Protein AF-A0A699RWI3-F1 (afdb_monomer_lite)

pLDDT: mean 79.06, std 14.85, range [35.66, 94.69]

Structure (mmCIF, N/CA/C/O backbone):
data_AF-A0A699RWI3-F1
#
_entry.id   AF-A0A699RWI3-F1
#
loop_
_atom_site.group_PDB
_atom_site.id
_atom_site.type_symbol
_atom_site.label_atom_id
_atom_site.label_alt_id
_atom_site.label_comp_id
_atom_site.label_asym_id
_atom_site.label_entity_id
_atom_site.label_seq_id
_atom_site.pdbx_PDB_ins_code
_atom_site.Cartn_x
_atom_site.Cartn_y
_atom_site.Cartn_z
_atom_site.occupancy
_atom_site.B_iso_or_equiv
_atom_site.auth_seq_id
_atom_site.auth_comp_id
_atom_site.auth_asym_id
_atom_site.auth_atom_id
_atom_site.pdbx_PDB_model_num
ATOM 1 N N . LEU A 1 1 ? -7.239 4.334 -23.643 1.00 35.66 1 LEU A N 1
ATOM 2 C CA . LEU A 1 1 ? -6.555 4.979 -22.498 1.00 35.66 1 LEU A CA 1
ATOM 3 C C . LEU A 1 1 ? -5.396 4.091 -22.043 1.00 35.66 1 LEU A C 1
ATOM 5 O O . LEU A 1 1 ? -5.636 2.932 -21.737 1.00 35.66 1 LEU A O 1
ATOM 9 N N . LYS A 1 2 ? -4.151 4.588 -22.036 1.00 42.47 2 LYS A N 1
ATOM 10 C CA . LYS A 1 2 ? -2.987 3.866 -21.487 1.00 42.47 2 LYS A CA 1
ATOM 11 C C . LYS A 1 2 ? -2.852 4.220 -20.005 1.00 42.47 2 LYS A C 1
ATOM 13 O O . LYS A 1 2 ? -2.393 5.310 -19.679 1.00 42.47 2 LYS A O 1
ATOM 18 N N . LEU A 1 3 ? -3.256 3.317 -19.118 1.00 38.97 3 LEU A N 1
ATOM 19 C CA . LEU A 1 3 ? -2.978 3.431 -17.687 1.00 38.97 3 LEU A CA 1
ATOM 20 C C . LEU A 1 3 ? -1.483 3.149 -17.455 1.00 38.97 3 LEU A C 1
ATOM 22 O O . LEU A 1 3 ? -1.053 2.004 -17.363 1.00 38.97 3 LEU A O 1
ATOM 26 N N . LYS A 1 4 ? -0.681 4.222 -17.450 1.00 47.81 4 LYS A N 1
ATOM 27 C CA . LYS A 1 4 ? 0.737 4.226 -17.052 1.00 47.81 4 LYS A CA 1
ATOM 28 C C . LYS A 1 4 ? 0.838 3.856 -15.565 1.00 47.81 4 LYS A C 1
ATOM 30 O O . LYS A 1 4 ? -0.057 4.189 -14.791 1.00 47.81 4 LYS A O 1
ATOM 35 N N . GLY A 1 5 ? 1.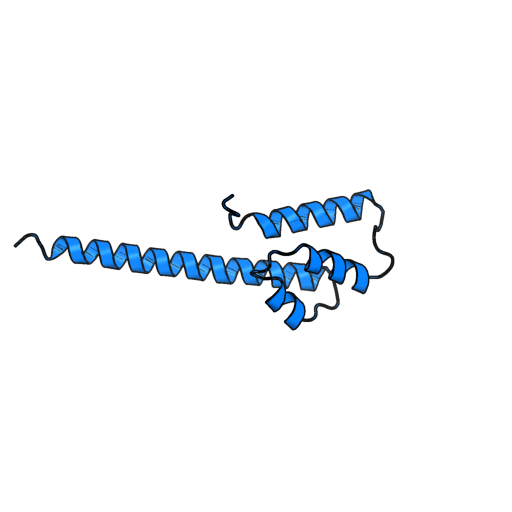946 3.232 -15.156 1.00 48.41 5 GLY A N 1
ATOM 36 C CA . GLY A 1 5 ? 2.231 2.785 -13.778 1.00 48.41 5 GLY A CA 1
ATOM 37 C C . GLY A 1 5 ? 2.162 3.857 -12.675 1.00 48.41 5 GLY A C 1
ATOM 38 O O . GLY A 1 5 ? 2.348 3.546 -11.510 1.00 48.41 5 GLY A O 1
ATOM 39 N N . THR A 1 6 ? 1.825 5.096 -13.024 1.00 57.50 6 THR A N 1
ATOM 40 C CA . THR A 1 6 ? 1.528 6.237 -12.152 1.00 57.50 6 THR A CA 1
ATOM 41 C C . THR A 1 6 ? 0.222 6.086 -11.349 1.00 57.50 6 THR A C 1
ATOM 43 O O . THR A 1 6 ? -0.017 6.854 -10.425 1.00 57.50 6 THR A O 1
ATOM 46 N N . ASN A 1 7 ? -0.645 5.115 -11.673 1.00 74.00 7 ASN A N 1
ATOM 47 C CA . ASN A 1 7 ? -2.005 5.080 -11.118 1.00 74.00 7 ASN A CA 1
ATOM 48 C C . ASN A 1 7 ? -2.066 4.786 -9.603 1.00 74.00 7 ASN A C 1
ATOM 50 O O . ASN A 1 7 ? -2.852 5.406 -8.899 1.00 74.00 7 ASN A O 1
ATOM 54 N N . VAL A 1 8 ? -1.233 3.881 -9.076 1.00 80.81 8 VAL A N 1
ATOM 55 C CA . VAL A 1 8 ? -1.317 3.458 -7.659 1.00 80.81 8 VAL A CA 1
ATOM 56 C C . VAL A 1 8 ? -0.797 4.534 -6.710 1.00 80.81 8 VAL A C 1
ATOM 58 O O . VAL A 1 8 ? -1.451 4.841 -5.714 1.00 80.81 8 VAL A O 1
ATOM 61 N N . THR A 1 9 ? 0.345 5.145 -7.029 1.00 84.56 9 THR A N 1
ATOM 62 C CA . THR A 1 9 ? 0.935 6.215 -6.214 1.00 84.56 9 THR A CA 1
ATOM 63 C C . THR A 1 9 ? 0.042 7.451 -6.203 1.00 84.56 9 THR A C 1
ATOM 65 O O . THR A 1 9 ? -0.275 7.965 -5.134 1.00 84.56 9 THR A O 1
ATOM 68 N N . SER A 1 10 ? -0.438 7.892 -7.372 1.00 85.81 10 SER A N 1
ATOM 69 C CA . SER A 1 10 ? -1.347 9.041 -7.456 1.00 85.81 10 SER A CA 1
ATOM 70 C C . SER A 1 10 ? -2.687 8.778 -6.768 1.00 85.81 10 SER A C 1
ATOM 72 O O . SER A 1 10 ? -3.224 9.675 -6.122 1.00 85.81 10 SER A O 1
ATOM 74 N N . TYR A 1 11 ? -3.221 7.557 -6.872 1.00 88.44 11 TYR A N 1
ATOM 75 C CA . TYR A 1 11 ? -4.425 7.164 -6.141 1.00 88.44 11 TYR A CA 1
ATOM 76 C C . TYR A 1 11 ? -4.203 7.186 -4.625 1.00 88.44 11 TYR A C 1
ATOM 78 O O . TYR A 1 11 ? -5.012 7.761 -3.903 1.00 88.44 11 TYR A O 1
ATOM 86 N N . THR A 1 12 ? -3.093 6.619 -4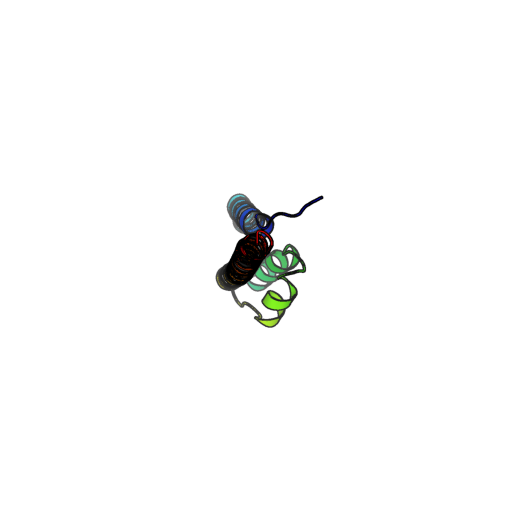.149 1.00 89.06 12 THR A N 1
ATOM 87 C CA . THR A 1 12 ? -2.762 6.579 -2.717 1.00 89.06 12 THR A CA 1
ATOM 88 C C . THR A 1 12 ? -2.627 7.979 -2.131 1.00 89.06 12 THR A C 1
ATOM 90 O O . THR A 1 12 ? -3.212 8.253 -1.087 1.00 89.06 12 THR A O 1
ATOM 93 N N . LEU A 1 13 ? -1.936 8.881 -2.834 1.00 90.19 13 LEU A N 1
ATOM 94 C CA . LEU A 1 13 ? -1.782 10.270 -2.405 1.00 90.19 13 LEU A CA 1
ATOM 95 C C . LEU A 1 13 ? -3.144 10.972 -2.282 1.00 90.19 13 LEU A C 1
ATOM 97 O O . LEU A 1 13 ? -3.461 11.525 -1.234 1.00 90.19 13 LEU A O 1
ATOM 101 N N . ARG A 1 14 ? -3.996 10.862 -3.312 1.00 89.38 14 ARG A N 1
ATOM 102 C CA . ARG A 1 14 ? -5.355 11.432 -3.292 1.00 89.38 14 ARG A CA 1
ATOM 103 C C . ARG A 1 14 ? -6.225 10.845 -2.185 1.00 89.38 14 ARG A C 1
ATOM 105 O O . ARG A 1 14 ? -7.020 11.560 -1.583 1.00 89.38 14 ARG A O 1
ATOM 112 N N . PHE A 1 15 ? -6.102 9.546 -1.928 1.00 87.75 15 PHE A N 1
ATOM 113 C CA . PHE A 1 15 ? -6.838 8.875 -0.861 1.00 87.75 15 PHE A CA 1
ATOM 114 C C . PHE A 1 15 ? -6.438 9.424 0.516 1.00 87.75 15 PHE A C 1
ATOM 116 O O . PHE A 1 15 ? -7.311 9.722 1.328 1.00 87.75 15 PHE A O 1
ATOM 123 N N . GLN A 1 16 ? -5.137 9.623 0.752 1.00 87.81 16 GLN A N 1
ATOM 124 C CA . GLN A 1 16 ? -4.619 10.210 1.990 1.00 87.81 16 GLN A CA 1
ATOM 125 C C . GLN A 1 16 ? -5.033 11.679 2.152 1.00 87.81 16 GLN A C 1
ATOM 127 O O . GLN A 1 16 ? -5.481 12.062 3.230 1.00 87.81 16 GLN A O 1
ATOM 132 N N . GLU A 1 17 ? -4.960 12.485 1.089 1.00 88.62 17 GLU A N 1
ATOM 133 C CA . GLU A 1 17 ? -5.425 13.881 1.096 1.00 88.62 17 GLU A CA 1
ATOM 134 C C . GLU A 1 17 ? -6.919 13.984 1.440 1.00 88.62 17 GLU A C 1
ATOM 136 O O . GLU A 1 17 ? -7.309 14.806 2.270 1.00 88.62 17 GLU A O 1
ATOM 141 N N . LEU A 1 18 ? -7.758 13.120 0.857 1.00 86.12 18 LEU A N 1
ATOM 142 C CA . LEU A 1 18 ? -9.188 13.046 1.177 1.00 86.12 18 LEU A CA 1
ATOM 143 C C . LEU A 1 18 ? -9.429 12.628 2.634 1.00 86.12 18 LEU A C 1
ATOM 145 O O . LEU A 1 18 ? -10.255 13.233 3.317 1.00 86.12 18 LEU A O 1
ATOM 149 N N . ALA A 1 19 ? -8.698 11.627 3.131 1.00 84.31 19 ALA A N 1
ATOM 150 C CA . ALA A 1 19 ? -8.815 11.176 4.516 1.00 84.31 19 ALA A CA 1
ATOM 151 C C . ALA A 1 19 ? -8.444 12.283 5.523 1.00 84.31 19 ALA A C 1
ATOM 153 O O . ALA A 1 19 ? -9.124 12.431 6.544 1.00 84.31 19 ALA A O 1
ATOM 154 N N . LEU A 1 20 ? -7.416 13.080 5.200 1.00 85.06 20 LEU A N 1
ATOM 155 C CA . LEU A 1 20 ? -6.979 14.252 5.965 1.00 85.06 20 LEU A CA 1
ATOM 156 C C . LEU A 1 20 ? -8.012 15.384 5.931 1.00 85.06 20 LEU A C 1
ATOM 158 O O . LEU A 1 20 ? -8.386 15.892 6.986 1.00 85.06 20 LEU A O 1
ATOM 162 N N . MET A 1 21 ? -8.508 15.754 4.745 1.00 83.12 21 MET A N 1
ATOM 163 C CA . MET A 1 21 ? -9.509 16.820 4.600 1.00 83.12 21 MET A CA 1
ATOM 164 C C . MET A 1 21 ? -10.828 16.485 5.304 1.00 83.12 21 MET A C 1
ATOM 166 O O . MET A 1 21 ? -11.487 17.376 5.834 1.00 83.12 21 MET A O 1
ATOM 170 N N . CYS A 1 22 ? -11.205 15.207 5.359 1.00 79.12 22 CYS A N 1
ATOM 171 C CA . CYS A 1 22 ? -12.432 14.755 6.011 1.00 79.12 22 CYS A CA 1
ATOM 172 C C . CYS A 1 22 ? -12.264 14.395 7.501 1.00 79.12 22 CYS A C 1
ATOM 174 O O . CYS A 1 22 ? -13.119 13.698 8.042 1.00 79.12 22 CYS A O 1
ATOM 176 N N . GLY A 1 23 ? -11.193 14.838 8.177 1.00 66.25 23 GLY A N 1
ATOM 177 C CA . GLY A 1 23 ? -11.053 14.741 9.641 1.00 66.25 23 GLY A CA 1
ATOM 178 C C . GLY A 1 23 ? -11.112 13.319 10.222 1.00 66.25 23 GLY A C 1
ATOM 179 O O . GLY A 1 23 ? -11.372 13.172 11.414 1.00 66.25 23 GLY A O 1
ATOM 180 N N . AR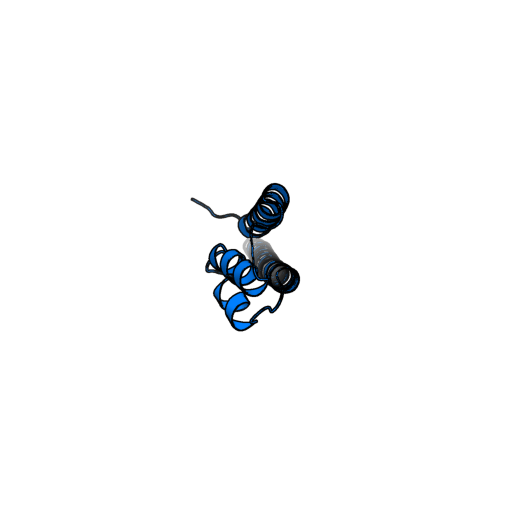G A 1 24 ? -10.817 12.296 9.399 1.00 66.75 24 ARG A N 1
ATOM 181 C CA . ARG A 1 24 ? -11.185 10.862 9.509 1.00 66.75 24 ARG A CA 1
ATOM 182 C C . ARG A 1 24 ? -12.510 10.530 8.828 1.00 66.75 24 ARG A C 1
ATOM 184 O O . ARG A 1 24 ? -13.553 10.346 9.446 1.00 66.75 24 ARG A O 1
ATOM 191 N N . MET A 1 25 ? -12.401 10.304 7.522 1.00 67.19 25 MET A N 1
ATOM 192 C CA . MET A 1 25 ? -13.476 9.796 6.661 1.00 67.19 25 MET A CA 1
ATOM 193 C C . MET A 1 25 ? -13.948 8.369 7.022 1.00 67.19 25 MET A C 1
ATOM 195 O O . MET A 1 25 ? -14.938 7.880 6.468 1.00 67.19 25 MET A O 1
ATOM 199 N N . PHE A 1 26 ? -13.234 7.678 7.917 1.00 67.88 26 PHE A N 1
ATOM 200 C CA . PHE A 1 26 ? -13.447 6.275 8.257 1.00 67.88 26 PHE A CA 1
ATOM 201 C C . PHE A 1 26 ? -13.657 6.090 9.759 1.00 67.88 26 PHE A C 1
ATOM 203 O O . PHE A 1 26 ? -12.863 6.546 10.576 1.00 67.88 26 PHE A O 1
ATOM 210 N N . HIS A 1 27 ? -14.722 5.369 10.114 1.00 74.12 27 HIS A N 1
ATOM 211 C CA . HIS A 1 27 ? -15.052 5.036 11.502 1.00 74.12 27 HIS A CA 1
ATOM 212 C C . HIS A 1 27 ? -14.235 3.848 12.040 1.00 74.12 27 HIS A C 1
ATOM 214 O O . HIS A 1 27 ? -14.110 3.689 13.253 1.00 74.12 27 HIS A O 1
ATOM 220 N N . LYS A 1 28 ? -13.707 2.994 11.150 1.00 84.50 28 LYS A N 1
ATOM 221 C CA . LYS A 1 28 ? -12.924 1.796 11.477 1.00 84.50 28 LYS A CA 1
ATOM 222 C C . LYS A 1 28 ? -11.801 1.602 10.464 1.00 84.50 28 LYS A C 1
ATOM 224 O O . LYS A 1 28 ? -12.018 1.739 9.263 1.00 84.50 28 LYS A O 1
ATOM 229 N N . GLU A 1 29 ? -10.648 1.161 10.949 1.00 84.62 29 GLU A N 1
ATOM 230 C CA . GLU A 1 29 ? -9.461 0.864 10.137 1.00 84.62 29 GLU A CA 1
ATOM 231 C C . GLU A 1 29 ? -9.734 -0.201 9.058 1.00 84.62 29 GLU A C 1
ATOM 233 O O . GLU A 1 29 ? -9.313 -0.074 7.912 1.00 84.62 29 GLU A O 1
ATOM 238 N N . SER A 1 30 ? -10.545 -1.216 9.376 1.00 87.25 30 SER A N 1
ATOM 239 C CA . SER A 1 30 ? -10.951 -2.230 8.392 1.00 87.25 30 SER A CA 1
ATOM 240 C C . SER A 1 30 ? -11.757 -1.643 7.226 1.00 87.25 30 SER A C 1
ATOM 242 O O . SER A 1 30 ? -11.621 -2.107 6.092 1.00 87.25 30 SER A O 1
ATOM 244 N N . ASP A 1 31 ? -12.584 -0.627 7.479 1.00 89.56 31 ASP A N 1
ATOM 245 C CA . ASP A 1 31 ? -13.391 0.002 6.433 1.00 89.56 31 ASP A CA 1
ATOM 246 C C . ASP A 1 31 ? -12.518 0.875 5.527 1.00 89.56 31 ASP A C 1
ATOM 248 O O . ASP A 1 31 ? -12.704 0.884 4.310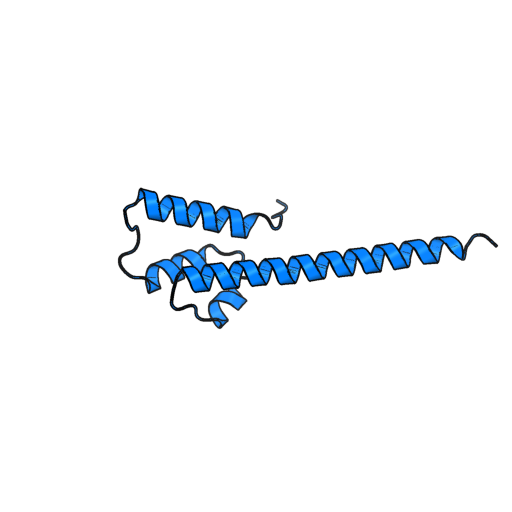 1.00 89.56 31 ASP A O 1
ATOM 252 N N . GLU A 1 32 ? -11.524 1.549 6.104 1.00 89.94 32 GLU A N 1
ATOM 253 C CA . GLU A 1 32 ? -10.505 2.295 5.367 1.00 89.94 32 GLU A CA 1
ATOM 254 C C . GLU A 1 32 ? -9.701 1.390 4.433 1.00 89.94 32 GLU A C 1
ATOM 256 O O . GLU A 1 32 ? -9.621 1.654 3.230 1.00 89.94 32 GLU A O 1
ATOM 261 N N . VAL A 1 33 ? -9.208 0.260 4.949 1.00 92.06 33 VAL A N 1
ATOM 262 C CA . VAL A 1 33 ? -8.502 -0.747 4.149 1.00 92.06 33 VAL A CA 1
ATOM 263 C C . VAL A 1 33 ? -9.379 -1.257 3.005 1.00 92.06 33 VAL A C 1
ATOM 265 O O . VAL A 1 33 ? -8.923 -1.318 1.863 1.00 92.06 33 VAL A O 1
ATOM 268 N N . LYS A 1 34 ? -10.652 -1.586 3.263 1.00 92.12 34 LYS A N 1
ATOM 269 C CA . LYS A 1 34 ? -11.573 -2.059 2.214 1.00 92.12 34 LYS A CA 1
ATOM 270 C C . LYS A 1 34 ? -11.774 -1.024 1.113 1.00 92.12 34 LYS A C 1
ATOM 272 O O . LYS A 1 34 ? -11.743 -1.388 -0.062 1.00 92.12 34 LYS A O 1
ATOM 277 N N . LYS A 1 35 ? -11.965 0.254 1.466 1.00 91.56 35 LYS A N 1
ATOM 278 C CA . LYS A 1 35 ? -12.127 1.314 0.459 1.00 91.56 35 LYS A CA 1
ATOM 279 C C . LYS A 1 35 ? -10.841 1.540 -0.328 1.00 91.56 35 LYS A C 1
ATOM 281 O O . LYS A 1 35 ? -10.907 1.663 -1.548 1.00 91.56 35 LYS A O 1
ATOM 286 N N . TYR A 1 36 ? -9.689 1.533 0.342 1.00 92.81 36 TYR A N 1
ATOM 287 C CA . TYR A 1 36 ? -8.399 1.651 -0.327 1.00 92.81 36 TYR A CA 1
ATOM 288 C C . TYR A 1 36 ? -8.197 0.528 -1.349 1.00 92.81 36 TYR A C 1
ATOM 290 O O . TYR A 1 36 ? -8.019 0.814 -2.532 1.00 92.81 36 TYR A O 1
ATOM 298 N N . VAL A 1 37 ? -8.321 -0.734 -0.916 1.00 93.19 37 VAL A N 1
ATOM 299 C CA . VAL A 1 37 ? -8.161 -1.923 -1.771 1.00 93.19 37 VAL A CA 1
ATOM 300 C C . VAL A 1 37 ? -9.171 -1.931 -2.921 1.00 93.19 37 VAL A C 1
ATOM 302 O O . VAL A 1 37 ? -8.825 -2.310 -4.039 1.00 93.19 37 VAL A O 1
ATOM 305 N N . GLY A 1 38 ? -10.402 -1.472 -2.681 1.00 91.81 38 GLY A N 1
ATOM 306 C CA . GLY A 1 38 ? -11.448 -1.385 -3.700 1.00 91.81 38 GLY A CA 1
ATOM 307 C C . GLY A 1 38 ? -11.111 -0.462 -4.875 1.00 91.81 38 GLY A C 1
ATOM 308 O O . GLY A 1 38 ? -11.520 -0.754 -5.997 1.00 91.81 38 GLY A O 1
ATOM 309 N N . GLY A 1 39 ? -10.343 0.608 -4.645 1.00 90.19 39 GLY A N 1
ATOM 310 C CA . GLY A 1 39 ? -9.916 1.537 -5.699 1.00 90.19 39 GLY A CA 1
ATOM 311 C C . GLY A 1 39 ? -8.578 1.193 -6.360 1.00 90.19 39 GLY A C 1
ATOM 312 O O . GLY A 1 39 ? -8.127 1.930 -7.238 1.00 90.19 39 GLY A O 1
ATOM 313 N N . LEU A 1 40 ? -7.934 0.087 -5.972 1.00 91.25 40 LEU A N 1
ATOM 314 C CA . LEU A 1 40 ? -6.688 -0.343 -6.602 1.00 91.25 40 LEU A CA 1
ATOM 315 C C . LEU A 1 40 ? -6.919 -0.911 -8.011 1.00 91.25 40 LEU A C 1
ATOM 317 O O . LEU A 1 40 ? -7.943 -1.549 -8.267 1.00 91.25 40 LEU A O 1
ATOM 321 N N . PRO A 1 41 ? -5.934 -0.773 -8.920 1.00 87.19 41 PRO A N 1
ATOM 322 C CA . PRO A 1 41 ? -5.967 -1.443 -10.212 1.00 87.19 41 PRO A CA 1
ATOM 323 C C . PRO A 1 41 ? -6.062 -2.964 -10.057 1.00 87.19 41 PRO A C 1
ATOM 325 O O . PRO A 1 41 ? -5.328 -3.554 -9.257 1.00 87.19 41 PRO A O 1
ATOM 328 N N . ASP A 1 42 ? -6.875 -3.608 -10.900 1.00 87.06 42 ASP A N 1
ATOM 329 C CA . ASP A 1 42 ? -7.097 -5.064 -10.882 1.00 87.06 42 ASP A CA 1
ATOM 330 C C . ASP A 1 42 ? -5.791 -5.872 -10.891 1.00 87.06 42 ASP A C 1
ATOM 332 O O . ASP A 1 42 ? -5.686 -6.902 -10.228 1.00 87.06 42 ASP A O 1
ATOM 336 N N . MET A 1 43 ? -4.762 -5.354 -11.573 1.00 85.12 43 MET A N 1
ATOM 337 C CA . MET A 1 43 ? -3.432 -5.960 -11.669 1.00 85.12 43 MET A CA 1
ATOM 338 C C . MET A 1 43 ? -2.762 -6.231 -10.309 1.00 85.12 43 MET A C 1
ATOM 340 O O . MET A 1 43 ? -1.941 -7.146 -10.222 1.00 85.12 43 MET A O 1
ATOM 344 N N . ILE A 1 44 ? -3.050 -5.429 -9.279 1.00 89.75 44 ILE A N 1
ATOM 345 C CA . ILE A 1 44 ? -2.481 -5.599 -7.931 1.00 89.75 44 ILE A CA 1
ATOM 346 C C . ILE A 1 44 ? -3.543 -5.870 -6.865 1.00 89.75 44 ILE A C 1
ATOM 348 O O . ILE A 1 44 ? -3.209 -6.427 -5.820 1.00 89.75 44 ILE A O 1
ATOM 352 N N . ARG A 1 45 ? -4.814 -5.532 -7.127 1.00 90.38 45 ARG A N 1
ATOM 353 C CA . ARG A 1 45 ? -5.916 -5.681 -6.168 1.00 90.38 45 ARG A CA 1
ATOM 354 C C . ARG A 1 45 ? -6.025 -7.109 -5.639 1.00 90.38 45 ARG A C 1
ATOM 356 O O . ARG A 1 45 ? -6.110 -7.290 -4.430 1.00 90.38 45 ARG A O 1
ATOM 363 N N . GLY A 1 46 ? -5.957 -8.111 -6.520 1.00 91.19 46 GLY A N 1
ATOM 364 C CA . GLY A 1 46 ? -6.011 -9.523 -6.120 1.00 91.19 46 GLY A CA 1
ATOM 365 C C . GLY A 1 46 ? -4.893 -9.901 -5.144 1.00 91.19 46 GLY A C 1
ATOM 366 O O . GLY A 1 46 ? -5.161 -10.465 -4.087 1.00 91.19 46 GLY A O 1
ATOM 367 N N . ASN A 1 47 ? -3.656 -9.495 -5.439 1.00 91.56 47 ASN A N 1
ATOM 368 C CA . ASN A 1 47 ? -2.503 -9.777 -4.581 1.00 91.56 47 ASN A CA 1
ATOM 369 C C . ASN A 1 47 ? -2.648 -9.108 -3.206 1.00 91.56 47 ASN A C 1
ATOM 371 O O . ASN A 1 47 ? -2.342 -9.719 -2.186 1.00 91.56 47 ASN A O 1
ATOM 375 N N . VAL A 1 48 ? -3.121 -7.859 -3.175 1.00 92.56 48 VAL A N 1
ATOM 376 C CA . VAL A 1 48 ? -3.324 -7.104 -1.928 1.00 92.56 48 VAL A CA 1
ATOM 377 C C . VAL A 1 48 ? -4.461 -7.718 -1.102 1.00 92.56 48 VAL A C 1
ATOM 379 O O . VAL A 1 48 ? -4.336 -7.828 0.114 1.00 92.56 48 VAL A O 1
ATOM 382 N N . MET A 1 49 ? -5.542 -8.184 -1.741 1.00 92.75 49 MET A N 1
ATOM 383 C CA . MET A 1 49 ? -6.623 -8.904 -1.055 1.00 92.75 49 MET A CA 1
ATOM 384 C C . MET A 1 49 ? -6.127 -10.203 -0.414 1.00 92.75 49 MET A C 1
ATOM 386 O O . MET A 1 49 ? -6.471 -10.474 0.734 1.00 92.75 49 MET A O 1
ATOM 390 N N . SER A 1 50 ? -5.293 -10.979 -1.114 1.00 94.50 50 SER A N 1
ATOM 391 C CA . SER A 1 50 ? -4.691 -12.205 -0.571 1.00 94.50 50 SER A CA 1
ATOM 392 C C . SER A 1 50 ? -3.724 -11.940 0.583 1.00 94.50 50 SER A C 1
ATOM 394 O O . SER A 1 50 ? -3.620 -12.768 1.482 1.00 94.50 50 SER A O 1
ATOM 396 N N . TYR A 1 51 ? -3.041 -10.792 0.586 1.00 94.56 51 TYR A N 1
ATOM 397 C CA . TYR A 1 51 ? -2.171 -10.373 1.689 1.00 94.56 51 TYR A CA 1
ATOM 398 C C . TYR A 1 51 ? -2.948 -10.005 2.968 1.00 94.56 51 TYR A C 1
ATOM 400 O O . TYR A 1 51 ? -2.375 -10.024 4.054 1.00 94.56 51 TYR A O 1
ATOM 408 N N . GLN A 1 52 ? -4.249 -9.705 2.854 1.00 94.69 52 GLN A N 1
ATOM 409 C CA . GLN A 1 52 ? -5.140 -9.372 3.975 1.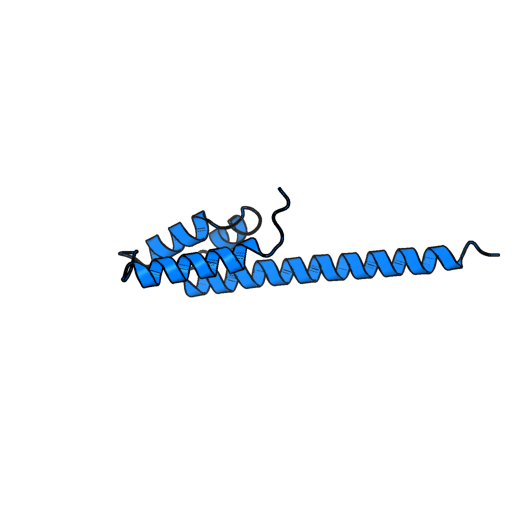00 94.69 52 GLN A CA 1
ATOM 410 C C . GLN A 1 52 ? -4.547 -8.324 4.942 1.00 94.69 52 GLN A C 1
ATOM 412 O O . GLN A 1 52 ? -4.369 -8.596 6.137 1.00 94.69 52 GLN A O 1
ATOM 417 N N . PRO A 1 53 ? -4.227 -7.109 4.457 1.00 93.50 53 PRO A N 1
ATOM 418 C CA . PRO A 1 53 ? -3.658 -6.071 5.305 1.00 93.50 53 PRO A CA 1
ATOM 419 C C . PRO A 1 53 ? -4.626 -5.695 6.435 1.00 93.50 53 PRO A C 1
ATOM 421 O O . PRO A 1 53 ? -5.821 -5.507 6.217 1.00 93.50 53 PRO A O 1
ATOM 424 N N . LYS A 1 54 ? -4.093 -5.582 7.656 1.00 93.69 54 LYS A N 1
ATOM 425 C CA . LYS A 1 54 ? -4.865 -5.174 8.844 1.00 93.69 54 LYS A CA 1
ATOM 426 C C . LYS A 1 54 ? -4.984 -3.658 8.992 1.00 93.69 54 LYS A C 1
ATOM 428 O O . LYS A 1 54 ? -5.941 -3.201 9.599 1.00 93.69 54 LYS A O 1
ATOM 433 N N . THR A 1 55 ? -4.018 -2.926 8.439 1.00 92.50 55 THR A N 1
ATOM 434 C CA . THR A 1 55 ? -3.899 -1.466 8.533 1.00 92.50 55 THR A CA 1
ATOM 435 C C . THR A 1 55 ? -3.752 -0.866 7.140 1.00 92.50 55 THR A C 1
ATOM 437 O O . THR A 1 55 ? -3.354 -1.562 6.193 1.00 92.50 55 THR A O 1
ATOM 440 N N . ILE A 1 56 ? -4.067 0.422 7.004 1.00 91.69 56 ILE A N 1
ATOM 441 C CA . ILE A 1 56 ? -3.944 1.134 5.730 1.00 91.69 56 ILE A CA 1
ATOM 442 C C . ILE A 1 56 ? -2.481 1.237 5.283 1.00 91.69 56 ILE A C 1
ATOM 444 O O . ILE A 1 56 ? -2.182 1.034 4.107 1.00 91.69 56 ILE A O 1
ATOM 448 N N . GLU A 1 57 ? -1.549 1.430 6.215 1.00 91.75 57 GLU A N 1
ATOM 449 C CA . GLU A 1 57 ? -0.114 1.510 5.930 1.00 91.75 57 GLU A CA 1
ATOM 450 C C . GLU A 1 57 ? 0.392 0.208 5.314 1.00 91.75 57 GLU A C 1
ATOM 452 O O . GLU A 1 57 ? 1.069 0.237 4.289 1.00 91.75 57 GLU A O 1
ATOM 457 N N . LYS A 1 58 ? -0.011 -0.944 5.868 1.00 94.19 58 LYS A N 1
ATOM 458 C CA . LYS A 1 58 ? 0.358 -2.257 5.317 1.00 94.19 58 LYS A CA 1
ATOM 459 C C . LYS A 1 58 ? -0.218 -2.484 3.924 1.00 94.19 58 LYS A C 1
ATOM 461 O O . LYS A 1 58 ? 0.424 -3.126 3.093 1.00 94.19 58 LYS A O 1
ATOM 466 N N . ALA A 1 59 ? -1.428 -1.987 3.660 1.00 94.12 59 ALA A N 1
ATOM 467 C CA . ALA A 1 59 ? -2.028 -2.068 2.332 1.00 94.12 59 ALA A CA 1
ATOM 468 C C . ALA A 1 59 ? -1.251 -1.217 1.313 1.00 94.12 59 ALA A C 1
ATOM 470 O O . ALA A 1 59 ? -1.005 -1.677 0.196 1.00 94.12 59 ALA A O 1
ATOM 471 N N . ILE A 1 60 ? -0.833 -0.009 1.706 1.00 92.56 60 ILE A N 1
ATOM 472 C CA . ILE A 1 60 ? -0.051 0.917 0.875 1.00 92.56 60 ILE A CA 1
ATOM 473 C C . ILE A 1 60 ? 1.351 0.364 0.603 1.00 92.56 60 ILE A C 1
ATOM 475 O O . ILE A 1 60 ? 1.774 0.303 -0.551 1.00 92.56 60 ILE A O 1
ATOM 479 N N . GLU A 1 61 ? 2.052 -0.083 1.645 1.00 93.31 61 GLU A N 1
ATOM 480 C CA . GLU A 1 61 ? 3.397 -0.658 1.554 1.00 93.31 61 GLU A CA 1
ATOM 481 C C . GLU A 1 61 ? 3.423 -1.837 0.575 1.00 93.31 61 GLU A C 1
ATOM 483 O O . GLU A 1 61 ? 4.209 -1.856 -0.376 1.00 93.31 61 GLU A O 1
ATOM 488 N N . PHE A 1 62 ? 2.496 -2.785 0.741 1.00 93.25 62 PHE A N 1
ATOM 489 C CA . PHE A 1 62 ? 2.415 -3.947 -0.136 1.00 93.25 62 PHE A CA 1
ATOM 490 C C . PHE A 1 62 ? 2.030 -3.567 -1.573 1.00 93.25 62 PHE A C 1
ATOM 492 O O . PHE A 1 62 ? 2.574 -4.122 -2.528 1.00 93.25 62 PHE A O 1
ATOM 499 N N . SER A 1 63 ? 1.125 -2.599 -1.754 1.00 91.00 63 SER A N 1
ATOM 500 C CA . SER A 1 63 ? 0.730 -2.116 -3.085 1.00 91.00 63 SER A CA 1
ATOM 501 C C . SER A 1 63 ? 1.902 -1.483 -3.842 1.00 91.00 63 SER A C 1
ATOM 503 O O . SER A 1 63 ? 2.075 -1.756 -5.032 1.00 91.00 63 SER A O 1
ATOM 505 N N . ASN A 1 64 ? 2.739 -0.700 -3.155 1.00 88.50 64 ASN A N 1
ATOM 506 C CA . ASN A 1 64 ? 3.947 -0.108 -3.733 1.00 88.50 64 ASN A CA 1
ATOM 507 C C . ASN A 1 64 ? 4.977 -1.184 -4.099 1.00 88.50 64 ASN A C 1
ATOM 509 O O . ASN A 1 64 ? 5.432 -1.228 -5.242 1.00 88.50 64 ASN A O 1
ATOM 513 N N . ALA A 1 65 ? 5.234 -2.140 -3.199 1.00 88.50 65 ALA A N 1
ATOM 514 C CA . ALA A 1 65 ? 6.147 -3.253 -3.466 1.00 88.50 65 ALA A CA 1
ATOM 515 C C . ALA A 1 65 ? 5.734 -4.088 -4.699 1.00 88.50 65 ALA A C 1
ATOM 517 O O . ALA A 1 65 ? 6.581 -4.575 -5.454 1.00 88.50 65 ALA A O 1
ATOM 518 N N . GLN A 1 66 ? 4.426 -4.244 -4.946 1.00 86.00 66 GLN A N 1
ATOM 519 C CA . GLN A 1 66 ? 3.908 -4.940 -6.131 1.00 86.00 66 GLN A CA 1
ATOM 520 C C . GLN A 1 66 ? 4.161 -4.170 -7.435 1.00 86.00 66 GLN A C 1
ATOM 522 O O . GLN A 1 66 ? 4.430 -4.793 -8.468 1.00 86.00 66 GLN A O 1
ATOM 527 N N . ILE A 1 67 ? 4.081 -2.837 -7.409 1.00 80.75 67 ILE A N 1
ATOM 528 C CA . ILE A 1 67 ? 4.411 -1.997 -8.566 1.00 80.75 67 ILE A CA 1
ATOM 529 C C . ILE A 1 67 ? 5.916 -2.024 -8.827 1.00 80.75 67 ILE A C 1
ATOM 531 O O . ILE A 1 67 ? 6.306 -2.292 -9.964 1.00 80.75 67 ILE A O 1
ATOM 535 N N . ASP A 1 68 ? 6.749 -1.872 -7.799 1.00 77.88 68 ASP A N 1
ATOM 536 C CA . ASP A 1 68 ? 8.210 -1.888 -7.937 1.00 77.88 68 ASP A CA 1
ATOM 537 C C . ASP A 1 68 ? 8.707 -3.211 -8.525 1.00 77.88 68 ASP A C 1
ATOM 539 O O . ASP A 1 68 ? 9.453 -3.227 -9.506 1.00 77.88 68 ASP A O 1
ATOM 543 N N . LYS A 1 69 ? 8.200 -4.345 -8.023 1.00 76.25 69 LYS A N 1
ATOM 544 C CA . LYS A 1 69 ? 8.526 -5.673 -8.564 1.00 76.25 69 LYS A CA 1
ATOM 545 C C . LYS A 1 69 ? 8.172 -5.805 -10.051 1.00 76.25 69 LYS A C 1
ATOM 547 O O . LYS A 1 69 ? 8.935 -6.388 -10.829 1.00 76.25 69 LYS A O 1
ATOM 552 N N . LYS A 1 70 ? 7.018 -5.279 -10.471 1.00 73.00 70 LYS A N 1
ATOM 553 C CA . LYS A 1 70 ? 6.580 -5.327 -11.876 1.00 73.00 70 LYS A CA 1
ATOM 554 C C . LYS A 1 70 ? 7.384 -4.373 -12.761 1.00 73.00 70 LYS A C 1
ATOM 556 O O . LYS A 1 70 ? 7.741 -4.758 -13.872 1.00 73.00 70 LYS A O 1
ATOM 561 N N . VAL A 1 71 ? 7.715 -3.175 -12.277 1.00 69.44 71 VAL A N 1
ATOM 562 C CA . VAL A 1 71 ? 8.571 -2.210 -12.990 1.00 69.44 71 VAL A CA 1
ATOM 563 C C . VAL A 1 71 ? 9.974 -2.779 -13.200 1.00 69.44 71 VAL A C 1
ATOM 565 O O . VAL A 1 71 ? 10.493 -2.710 -14.316 1.00 69.44 71 VAL A O 1
ATOM 568 N N . LEU A 1 72 ? 10.554 -3.413 -12.176 1.00 70.94 72 LEU A N 1
ATOM 569 C CA . LEU A 1 72 ? 11.843 -4.102 -12.282 1.00 70.94 72 LEU A CA 1
ATOM 570 C C . LEU A 1 72 ? 11.797 -5.205 -13.349 1.00 70.94 72 LEU A C 1
ATOM 572 O O . LEU A 1 72 ? 12.658 -5.246 -14.223 1.00 70.94 72 LEU A O 1
ATOM 576 N N . THR A 1 73 ? 10.744 -6.029 -13.351 1.00 70.31 73 THR A N 1
ATOM 577 C CA . THR A 1 73 ? 10.574 -7.114 -14.336 1.00 70.31 73 THR A CA 1
ATOM 578 C C . THR A 1 73 ? 10.487 -6.583 -15.774 1.00 70.31 73 THR A C 1
ATOM 580 O O . THR A 1 73 ? 11.173 -7.087 -16.662 1.00 70.31 73 THR A O 1
ATOM 583 N N . ILE A 1 74 ? 9.692 -5.530 -16.011 1.00 69.50 74 ILE A N 1
ATOM 584 C CA . ILE A 1 74 ? 9.557 -4.905 -17.340 1.00 69.50 74 ILE A CA 1
ATOM 585 C C . ILE A 1 74 ? 10.894 -4.312 -17.801 1.00 69.50 74 ILE A C 1
ATOM 587 O O . ILE A 1 74 ? 11.281 -4.477 -18.959 1.00 69.50 74 ILE A O 1
ATOM 591 N N . THR A 1 75 ? 11.612 -3.645 -16.897 1.00 73.00 75 THR A N 1
ATOM 592 C CA . THR A 1 75 ? 12.910 -3.025 -17.197 1.00 73.00 75 THR A CA 1
ATOM 593 C C . THR A 1 75 ? 13.949 -4.080 -17.580 1.00 73.00 75 THR A C 1
ATOM 595 O O . THR A 1 75 ? 14.690 -3.903 -18.551 1.00 73.00 75 THR A O 1
ATOM 598 N N . GLU A 1 76 ? 13.988 -5.214 -16.874 1.00 75.94 76 GLU A N 1
ATOM 599 C CA . GLU A 1 76 ? 14.881 -6.316 -17.229 1.00 75.94 76 GLU A CA 1
ATOM 600 C C . GLU A 1 76 ? 14.534 -6.948 -18.577 1.00 75.94 76 GLU A C 1
ATOM 602 O O . GLU A 1 76 ? 15.433 -7.218 -19.376 1.00 75.94 76 GLU A O 1
ATOM 607 N N . GLU A 1 77 ? 13.249 -7.174 -18.856 1.00 74.19 77 GLU A N 1
ATOM 608 C CA . GLU A 1 77 ? 12.804 -7.749 -20.126 1.00 74.19 77 GLU A CA 1
ATOM 609 C C . GLU A 1 77 ? 13.156 -6.834 -21.309 1.00 74.19 77 GLU A C 1
ATOM 611 O O . GLU A 1 77 ? 13.686 -7.296 -22.323 1.00 74.19 77 GLU A O 1
ATOM 616 N N . GLN A 1 78 ? 12.946 -5.523 -21.161 1.00 75.31 78 GLN A N 1
ATOM 617 C CA . GLN A 1 78 ? 13.351 -4.526 -22.153 1.00 75.31 78 GLN A CA 1
ATOM 618 C C . GLN A 1 78 ? 14.867 -4.528 -22.368 1.00 75.31 78 GLN A C 1
ATOM 620 O O . GLN A 1 78 ? 15.323 -4.529 -23.511 1.00 75.31 78 GLN A O 1
ATOM 625 N N . LYS A 1 79 ? 15.661 -4.605 -21.292 1.00 76.31 79 LYS A N 1
ATOM 626 C CA . LYS A 1 79 ? 17.126 -4.686 -21.381 1.00 76.31 79 LYS A CA 1
ATOM 627 C C . LYS A 1 79 ? 17.588 -5.955 -22.104 1.00 76.31 79 LYS A C 1
ATOM 629 O O . LYS A 1 79 ? 18.513 -5.882 -22.910 1.00 76.31 79 LYS A O 1
ATOM 634 N N . ARG A 1 80 ? 16.952 -7.108 -21.854 1.00 76.50 80 ARG A N 1
ATOM 635 C CA . ARG A 1 80 ? 17.250 -8.370 -22.560 1.00 76.50 80 ARG A CA 1
ATOM 636 C C . ARG A 1 80 ?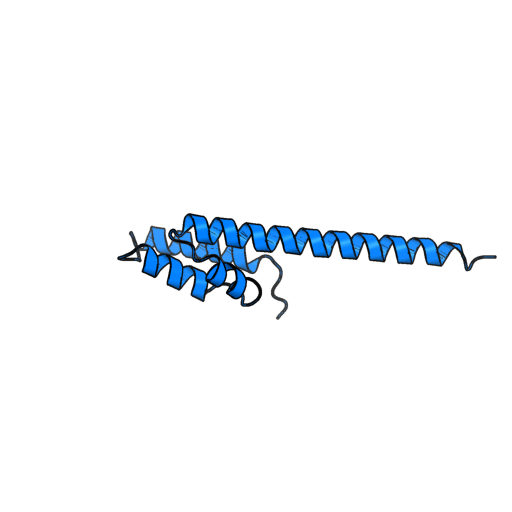 16.886 -8.283 -24.045 1.00 76.50 80 ARG A C 1
ATOM 638 O O . ARG A 1 80 ? 17.710 -8.649 -24.876 1.00 76.50 80 ARG A O 1
ATOM 645 N N . LYS A 1 81 ? 15.713 -7.736 -24.383 1.00 76.50 81 LYS A N 1
ATOM 646 C CA . LYS A 1 81 ? 15.275 -7.528 -25.777 1.00 76.50 81 LYS A CA 1
ATOM 647 C C . LYS A 1 81 ? 16.202 -6.584 -26.548 1.00 76.50 81 LYS A C 1
ATOM 649 O O . LYS A 1 81 ? 16.571 -6.887 -27.676 1.00 76.50 81 LYS A O 1
ATOM 654 N N . LEU A 1 82 ? 16.629 -5.480 -25.932 1.00 75.56 82 LEU A N 1
ATOM 655 C CA . LEU A 1 82 ? 17.588 -4.549 -26.537 1.00 75.56 82 LEU A CA 1
ATOM 656 C C . LEU A 1 82 ? 18.948 -5.210 -26.797 1.00 75.56 82 LEU A C 1
ATOM 658 O O . LEU A 1 82 ? 19.513 -5.031 -27.870 1.00 75.56 82 LEU A O 1
ATOM 662 N N . LYS A 1 83 ? 19.454 -6.006 -25.845 1.00 75.25 83 LYS A N 1
ATOM 663 C CA . LYS A 1 83 ? 20.709 -6.754 -26.016 1.00 75.25 83 LYS A CA 1
ATOM 664 C C . LYS A 1 83 ? 20.628 -7.799 -27.128 1.00 75.25 83 LYS A C 1
ATOM 666 O O . LYS A 1 83 ? 21.563 -7.902 -27.910 1.00 75.25 83 LYS A O 1
ATOM 671 N N . TYR A 1 84 ? 19.524 -8.543 -27.202 1.00 73.44 84 TYR A N 1
ATOM 672 C CA . TYR A 1 84 ? 19.294 -9.520 -28.268 1.00 73.44 84 TYR A CA 1
ATOM 673 C C . TYR A 1 84 ? 19.295 -8.835 -29.640 1.00 73.44 84 TYR A C 1
ATOM 675 O O . TYR A 1 84 ? 20.088 -9.185 -30.502 1.00 73.44 84 TYR A O 1
ATOM 683 N N . ASN A 1 85 ? 18.511 -7.769 -29.812 1.00 73.12 85 ASN A N 1
ATOM 684 C CA . ASN A 1 85 ? 18.444 -7.059 -31.092 1.00 73.12 85 ASN A CA 1
ATOM 685 C C . ASN A 1 85 ? 19.784 -6.418 -31.507 1.00 73.12 85 ASN A C 1
ATOM 687 O O . ASN A 1 85 ? 20.064 -6.322 -32.698 1.00 73.12 85 ASN A O 1
ATOM 691 N N . ALA A 1 86 ? 20.615 -5.986 -30.550 1.00 69.75 86 ALA A N 1
ATOM 692 C CA . ALA A 1 86 ? 21.933 -5.418 -30.836 1.00 69.75 86 ALA A CA 1
ATOM 693 C C . ALA A 1 86 ? 22.945 -6.465 -31.344 1.00 69.75 86 ALA A C 1
ATOM 695 O O . ALA A 1 86 ? 23.710 -6.159 -32.253 1.00 69.75 86 ALA A O 1
ATOM 696 N N . GLY A 1 87 ? 22.931 -7.687 -30.796 1.00 59.25 87 GLY A N 1
ATOM 697 C CA . GLY A 1 87 ? 23.823 -8.770 -31.236 1.00 59.25 87 GLY A CA 1
ATOM 698 C C . GLY A 1 87 ? 23.486 -9.294 -32.634 1.00 59.25 87 GLY A C 1
ATOM 699 O O . GLY A 1 87 ? 24.377 -9.529 -33.444 1.00 59.25 87 GLY A O 1
ATOM 700 N N . ASN A 1 88 ? 22.196 -9.381 -32.960 1.00 57.31 88 ASN A N 1
ATOM 701 C CA . ASN A 1 88 ? 21.729 -9.956 -34.225 1.00 57.31 88 ASN A CA 1
ATOM 702 C C . ASN A 1 88 ? 22.063 -9.081 -35.449 1.00 57.31 88 ASN A C 1
ATOM 704 O O . ASN A 1 88 ? 22.185 -9.589 -36.560 1.00 57.31 88 ASN A O 1
ATOM 708 N N . ASN A 1 89 ? 22.226 -7.768 -35.259 1.00 55.78 89 ASN A N 1
ATOM 709 C CA . ASN A 1 89 ? 22.587 -6.847 -36.340 1.00 55.78 89 ASN A CA 1
ATOM 710 C C . ASN A 1 89 ? 24.080 -6.909 -36.715 1.00 55.78 89 ASN A C 1
ATOM 712 O O . ASN A 1 89 ? 24.443 -6.416 -37.780 1.00 55.78 89 ASN A O 1
ATOM 716 N N . GLN A 1 90 ? 24.944 -7.493 -35.873 1.00 55.81 90 GLN A N 1
ATOM 717 C CA . GLN A 1 90 ? 26.379 -7.626 -36.167 1.00 55.81 90 GLN A CA 1
ATOM 718 C C . GLN A 1 90 ? 26.717 -8.883 -36.985 1.00 55.81 90 GLN A C 1
ATOM 720 O O . GLN A 1 90 ? 27.748 -8.902 -37.648 1.00 55.81 90 GLN A O 1
ATOM 725 N N . GLU A 1 91 ? 25.856 -9.905 -36.998 1.00 53.09 91 GLU A N 1
ATOM 726 C CA . GLU A 1 91 ? 26.112 -11.164 -37.722 1.00 53.09 91 GLU A CA 1
ATOM 727 C C . GLU A 1 91 ? 25.665 -11.147 -39.198 1.00 53.09 91 GLU A C 1
ATOM 729 O O . GLU A 1 91 ? 25.952 -12.086 -39.930 1.00 53.09 91 GLU A O 1
ATOM 734 N N . HIS A 1 92 ? 24.999 -10.086 -39.672 1.00 49.38 92 HIS A N 1
ATOM 735 C CA . HIS A 1 92 ? 24.476 -9.988 -41.050 1.00 49.38 92 HIS A CA 1
ATOM 736 C C . HIS A 1 92 ? 25.300 -9.088 -41.997 1.00 49.38 92 HIS A C 1
ATOM 738 O O . HIS A 1 92 ? 24.805 -8.698 -43.052 1.00 49.38 92 HIS A O 1
ATOM 744 N N . GLN A 1 93 ? 26.539 -8.733 -41.635 1.00 48.28 93 GLN A N 1
ATOM 745 C CA . GLN A 1 93 ? 27.434 -7.894 -42.457 1.00 48.28 93 GLN A CA 1
ATOM 746 C C . GLN A 1 93 ? 28.707 -8.609 -42.958 1.00 48.28 93 GLN A C 1
ATOM 748 O O . GLN A 1 93 ? 29.703 -7.938 -43.227 1.00 48.28 93 GLN A O 1
ATOM 753 N N . GLN A 1 94 ? 28.699 -9.938 -43.106 1.00 46.22 94 GLN A N 1
ATOM 754 C CA . GLN A 1 94 ? 29.764 -10.652 -43.832 1.00 46.22 94 GLN A CA 1
ATOM 755 C C . GLN A 1 94 ? 29.328 -11.030 -45.243 1.00 46.22 94 GLN A C 1
ATOM 757 O O . GLN A 1 94 ? 28.192 -11.533 -45.385 1.00 46.22 94 GLN A O 1
#

Foldseek 3Di:
DDPDLCQLVVLLVVLVVVCVVVVGPDPDQVVSLVVSLVSDDPQCSVVLVVVVDPGPVSSSVSSVVSSVVVVVVVVVVVVVVVVVVVVVVVVPPD

Secondary structure (DSSP, 8-state):
----TTHHHHHHHHHHHHHHHTT-S-SSHHHHHHHHHHTS-HHHHHHHHHH--SSHHHHHHHHHHHHHHHHHHHHHHHHHHHHHHHHHTTTT--

Sequence (94 aa):
LKLKGTNVTSYTLRFQELALMCGRMFHKESDEVKKYVGGLPDMIRGNVMSYQPKTIEKAIEFSNAQIDKKVLTITEEQKRKLKYNAGNNQEHQQ

Organism: Tanacetum cinerariifolium (NCBI:txid118510)

Radius of gyration: 19.35 Å; chains: 1; bounding box: 45×29×55 Å